Protein AF-A0A358DVA2-F1 (afdb_monomer)

Solvent-accessible surface area (backbone atoms only — not comparable to full-atom values): 3170 Å² total; per-residue (Å²): 110,66,70,58,40,50,52,51,28,50,52,40,47,53,47,70,69,30,64,71,48,58,74,70,47,56,65,74,56,53,53,51,47,49,51,50,30,53,53,31,49,53,53,43,50,54,53,50,53,53,50,52,56,62,72,75,107

Organism: NCBI:txid589873

pLDDT: mean 93.08, std 3.64, range [76.31, 96.25]

Secondary structure (DSSP, 8-state):
-HHHHHHHHHHHHHHHT-HHHHHHS-HHHHHHHHHHHHHHHHHHHHHHHHHHHHHT-

Mean predicted aligned error: 3.41 Å

Sequence (57 aa):
AMEKIEKDVSRTRGKLGNEKFVSNAPEAVIEKERGKLEEGEKALAKLKEQFETIKAL

Radius of gyration: 13.97 Å; Cα contacts (8 Å, |Δi|>4): 29; chains: 1; bounding box: 33×15×40 Å

InterPro domains:
  IPR010978 Class I and II aminoacyl-tRNA synthetase, tRNA-binding arm [SSF46589] (2-54)
  IPR019499 Valyl-tRNA synthetase, tRNA-binding arm [PF10458] (2-54)
  IPR037118 Valyl-tRNA synthetase, tRNA-binding arm superfamily [G3DSA:1.10.287.380] (1-54)

Structure (mmCIF, N/CA/C/O backbone):
data_AF-A0A358DVA2-F1
#
_entry.id   AF-A0A358DVA2-F1
#
loop_
_atom_site.group_PDB
_atom_site.id
_atom_site.type_symbol
_atom_site.label_atom_id
_atom_site.label_alt_id
_atom_site.label_comp_id
_atom_site.label_asym_id
_atom_site.label_entity_id
_atom_site.label_seq_id
_atom_site.pdbx_PDB_ins_code
_atom_site.Cartn_x
_atom_site.Cartn_y
_atom_site.Cartn_z
_atom_site.occupancy
_atom_site.B_iso_or_equiv
_atom_site.auth_seq_id
_atom_site.auth_comp_id
_atom_site.auth_asym_id
_atom_site.auth_atom_id
_atom_site.pdbx_PDB_model_num
ATOM 1 N N . ALA A 1 1 ? -4.442 7.616 9.953 1.00 77.56 1 ALA A N 1
ATOM 2 C CA . ALA A 1 1 ? -3.639 6.401 9.670 1.00 77.56 1 ALA A CA 1
ATOM 3 C C . ALA A 1 1 ? -4.238 5.589 8.520 1.00 77.56 1 ALA A C 1
ATOM 5 O O . ALA A 1 1 ? -3.569 5.432 7.508 1.00 77.56 1 ALA A O 1
ATOM 6 N N . MET A 1 2 ? -5.502 5.165 8.633 1.00 87.06 2 MET A N 1
ATOM 7 C CA . MET A 1 2 ? -6.229 4.413 7.598 1.00 87.06 2 MET A CA 1
ATOM 8 C C . MET A 1 2 ? -6.254 5.110 6.225 1.00 87.06 2 MET A C 1
ATOM 10 O O . MET A 1 2 ? -5.829 4.518 5.242 1.00 87.06 2 MET A O 1
ATOM 14 N N . GLU A 1 3 ? -6.603 6.400 6.171 1.00 90.69 3 GLU A N 1
ATOM 15 C CA . GLU A 1 3 ? -6.632 7.180 4.918 1.00 90.69 3 GLU A CA 1
ATOM 16 C C . GLU A 1 3 ? -5.261 7.269 4.215 1.00 90.69 3 GLU 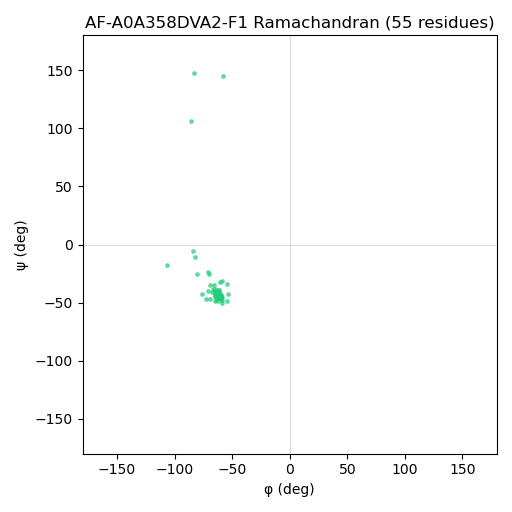A C 1
ATOM 18 O O . GLU A 1 3 ? -5.172 7.305 2.989 1.00 90.69 3 GLU A O 1
ATOM 23 N N . LYS A 1 4 ? -4.163 7.276 4.985 1.00 91.25 4 LYS A N 1
ATOM 24 C CA . LYS A 1 4 ? -2.799 7.305 4.433 1.00 91.25 4 LYS A CA 1
ATOM 25 C C . LYS A 1 4 ? -2.475 5.983 3.736 1.00 91.25 4 LYS A C 1
ATOM 27 O O . LYS A 1 4 ? -2.015 5.993 2.601 1.00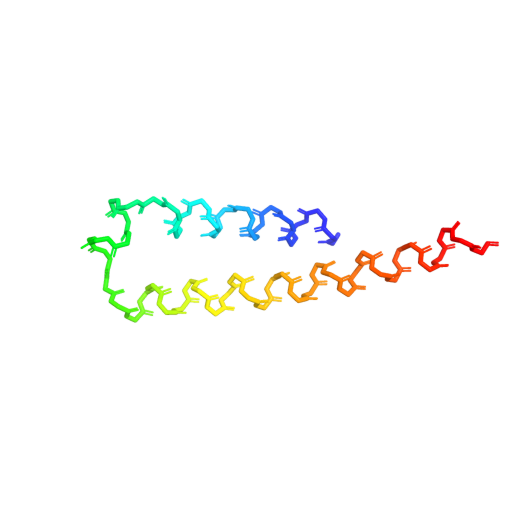 91.25 4 LYS A O 1
ATOM 32 N N . ILE A 1 5 ? -2.775 4.866 4.401 1.00 91.94 5 ILE A N 1
ATOM 33 C CA . ILE A 1 5 ? -2.580 3.520 3.850 1.00 91.94 5 ILE A CA 1
ATOM 34 C C . ILE A 1 5 ? -3.470 3.321 2.620 1.00 91.94 5 ILE A C 1
ATOM 36 O O . ILE A 1 5 ? -3.003 2.825 1.603 1.00 91.94 5 ILE A O 1
ATOM 40 N N . GLU A 1 6 ? -4.721 3.777 2.665 1.00 92.88 6 GLU A N 1
ATOM 41 C CA . GLU A 1 6 ? -5.649 3.682 1.536 1.00 92.88 6 GLU A CA 1
ATOM 42 C C . GLU A 1 6 ? -5.172 4.487 0.317 1.00 92.88 6 GLU A C 1
ATOM 44 O O . GLU A 1 6 ? -5.216 3.991 -0.811 1.00 92.88 6 GLU A O 1
ATOM 49 N N . LYS A 1 7 ? -4.625 5.692 0.531 1.00 95.38 7 LYS A N 1
ATOM 50 C CA . LYS A 1 7 ? -3.988 6.483 -0.534 1.00 95.38 7 LYS A CA 1
ATOM 51 C C . LYS A 1 7 ? -2.768 5.778 -1.126 1.00 95.38 7 LYS A C 1
ATOM 53 O O . LYS A 1 7 ? -2.603 5.788 -2.346 1.00 95.38 7 LYS A O 1
ATOM 58 N N . ASP A 1 8 ? -1.928 5.163 -0.301 1.00 94.00 8 ASP A N 1
ATOM 59 C CA . ASP A 1 8 ? -0.722 4.470 -0.768 1.00 94.00 8 ASP A CA 1
ATOM 60 C C . ASP A 1 8 ? -1.054 3.163 -1.516 1.00 94.00 8 ASP A C 1
ATOM 62 O O . ASP A 1 8 ? -0.490 2.908 -2.585 1.00 94.00 8 ASP A O 1
ATOM 66 N N . VAL A 1 9 ? -2.042 2.397 -1.039 1.00 94.81 9 VAL A N 1
ATOM 67 C CA . VAL A 1 9 ? -2.626 1.238 -1.740 1.00 94.81 9 VAL A CA 1
ATOM 68 C C . VAL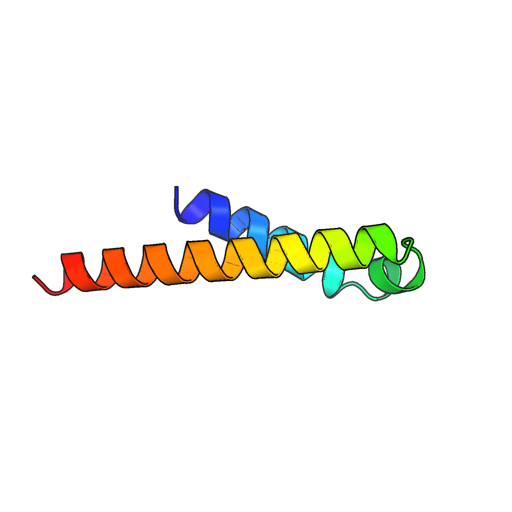 A 1 9 ? -3.192 1.664 -3.091 1.00 94.81 9 VAL A C 1
ATOM 70 O O . VAL A 1 9 ? -2.840 1.084 -4.115 1.00 94.81 9 VAL A O 1
ATOM 73 N N . SER A 1 10 ? -4.006 2.722 -3.123 1.00 95.25 10 SER A N 1
ATOM 74 C CA . SER A 1 10 ? -4.621 3.232 -4.354 1.00 95.25 10 SER A CA 1
ATOM 75 C C . SER A 1 10 ? -3.578 3.650 -5.396 1.00 95.25 10 SER A C 1
ATOM 77 O O . SER A 1 10 ? -3.659 3.256 -6.561 1.00 95.25 10 SER A O 1
ATOM 79 N N . ARG A 1 11 ? -2.527 4.367 -4.978 1.00 95.31 11 ARG A N 1
ATOM 80 C CA . ARG A 1 11 ? -1.414 4.749 -5.862 1.00 95.31 11 ARG A CA 1
ATOM 81 C C . ARG A 1 11 ? -0.680 3.535 -6.418 1.00 95.31 11 ARG A C 1
ATOM 83 O O . ARG A 1 11 ? -0.400 3.490 -7.613 1.00 95.31 11 ARG A O 1
ATOM 90 N N . THR A 1 12 ? -0.365 2.564 -5.566 1.00 94.69 12 THR A N 1
ATOM 91 C CA . THR A 1 12 ? 0.377 1.358 -5.962 1.00 94.69 12 THR A CA 1
ATOM 92 C C . THR A 1 12 ? -0.457 0.490 -6.903 1.00 94.69 12 THR A C 1
ATOM 94 O O . THR A 1 12 ? 0.038 0.048 -7.939 1.00 94.69 12 THR A O 1
ATOM 97 N N . ARG A 1 13 ? -1.757 0.353 -6.624 1.00 94.94 13 ARG A N 1
ATOM 98 C CA . ARG A 1 13 ? -2.728 -0.298 -7.508 1.00 94.94 13 ARG A CA 1
ATOM 99 C C . ARG A 1 13 ? -2.819 0.399 -8.861 1.00 94.94 13 ARG A C 1
ATOM 101 O O . ARG A 1 13 ? -2.807 -0.271 -9.885 1.00 94.94 13 ARG A O 1
ATOM 108 N N . GLY A 1 14 ? -2.846 1.731 -8.875 1.00 95.88 14 GLY A N 1
ATOM 109 C CA . GLY A 1 14 ? -2.854 2.522 -10.107 1.00 95.88 14 GLY A CA 1
ATOM 110 C C . GLY A 1 14 ? -1.599 2.314 -10.960 1.00 95.88 14 GLY A C 1
ATOM 111 O O . GLY A 1 14 ? -1.702 2.195 -12.177 1.00 95.88 14 GLY A O 1
ATOM 112 N N . LYS A 1 15 ? -0.417 2.205 -10.338 1.00 93.62 15 LYS A N 1
ATOM 113 C CA . LYS A 1 15 ? 0.823 1.867 -11.056 1.00 93.62 15 LYS A CA 1
ATOM 114 C C . LYS A 1 15 ? 0.771 0.458 -11.641 1.00 93.62 15 LYS A C 1
ATOM 116 O O . LYS A 1 15 ? 1.063 0.286 -12.816 1.00 93.62 15 LYS A O 1
ATOM 121 N N . LEU A 1 16 ? 0.379 -0.534 -10.843 1.00 93.38 16 LEU A N 1
ATOM 122 C CA . LEU A 1 16 ? 0.323 -1.936 -11.271 1.00 93.38 16 LEU A CA 1
ATOM 123 C C . LEU A 1 16 ? -0.808 -2.227 -12.267 1.00 93.38 16 LEU A C 1
ATOM 125 O O . LEU A 1 16 ? -0.710 -3.185 -13.022 1.00 93.38 16 LEU A O 1
ATOM 129 N N . GLY A 1 17 ? -1.861 -1.410 -12.289 1.00 93.62 17 GLY A N 1
ATOM 130 C CA . GLY A 1 17 ? -2.913 -1.458 -13.307 1.00 93.62 17 GLY A CA 1
ATOM 131 C C . GLY A 1 17 ? -2.557 -0.718 -14.599 1.00 93.62 17 GLY A C 1
ATOM 132 O O . GLY A 1 17 ? -3.266 -0.847 -15.591 1.00 93.62 17 GLY A O 1
ATOM 133 N N . ASN A 1 18 ? -1.473 0.062 -14.612 1.00 95.81 18 ASN A N 1
ATOM 134 C CA . ASN A 1 18 ? -1.009 0.743 -15.813 1.00 95.81 18 ASN A CA 1
ATOM 135 C C . ASN A 1 18 ? -0.105 -0.193 -16.623 1.00 95.81 18 ASN A C 1
ATOM 137 O O . ASN A 1 18 ? 1.059 -0.398 -16.281 1.00 95.81 18 ASN A O 1
ATOM 141 N N . GLU A 1 19 ? -0.615 -0.705 -17.742 1.00 92.62 19 GLU A N 1
ATOM 142 C CA . GLU A 1 19 ? 0.120 -1.606 -18.639 1.00 92.62 19 GLU A CA 1
ATOM 143 C C . GLU A 1 19 ? 1.463 -1.034 -19.104 1.00 92.62 19 GLU A C 1
ATOM 145 O O . GLU A 1 19 ? 2.434 -1.780 -19.231 1.00 92.62 19 GLU A O 1
ATOM 150 N N . LYS A 1 20 ? 1.572 0.292 -19.292 1.00 94.19 20 LYS A N 1
ATOM 151 C CA . LYS A 1 20 ? 2.853 0.927 -19.639 1.00 94.19 20 LYS A CA 1
ATOM 152 C C . LYS A 1 20 ? 3.867 0.813 -18.509 1.00 94.19 20 LYS A C 1
ATOM 154 O O . LYS A 1 20 ? 5.053 0.700 -18.787 1.00 94.19 20 LYS A O 1
ATOM 159 N N . PHE A 1 21 ? 3.435 0.870 -17.255 1.00 93.25 21 PHE A N 1
ATOM 160 C CA . PHE A 1 21 ? 4.329 0.678 -16.118 1.00 93.25 21 PHE A CA 1
ATOM 161 C C . PHE A 1 21 ? 4.726 -0.793 -15.995 1.00 93.25 21 PHE A C 1
ATOM 163 O O . PHE A 1 21 ? 5.911 -1.084 -15.905 1.00 93.25 21 PHE A O 1
ATOM 170 N N . VAL A 1 22 ? 3.763 -1.715 -16.081 1.00 93.25 22 VAL A N 1
ATOM 171 C CA . VAL A 1 22 ? 4.019 -3.163 -15.981 1.00 93.25 22 VAL A CA 1
ATOM 172 C C . VAL A 1 22 ? 4.939 -3.668 -17.090 1.00 93.25 22 VAL A C 1
ATOM 174 O O . VAL A 1 22 ? 5.826 -4.466 -16.822 1.00 93.25 22 VAL A O 1
ATOM 177 N N . SER A 1 23 ? 4.762 -3.172 -18.315 1.00 93.31 23 SER A N 1
ATOM 178 C CA . SER A 1 23 ? 5.530 -3.640 -19.474 1.00 93.31 23 SER A CA 1
ATOM 179 C C . SER A 1 23 ? 6.927 -3.022 -19.574 1.00 93.31 23 SER A C 1
ATOM 181 O O . SER A 1 23 ? 7.800 -3.614 -20.195 1.00 93.31 23 SER A O 1
ATOM 183 N N . ASN A 1 24 ? 7.144 -1.830 -19.001 1.00 95.50 24 ASN A N 1
ATOM 184 C CA . ASN A 1 24 ? 8.426 -1.119 -19.109 1.00 95.50 24 ASN A CA 1
ATOM 185 C C . ASN A 1 24 ? 9.259 -1.140 -17.820 1.00 95.50 24 ASN A C 1
ATOM 187 O O . ASN A 1 24 ? 10.446 -0.818 -17.864 1.00 95.50 24 ASN A O 1
ATOM 191 N N . ALA A 1 25 ? 8.665 -1.446 -16.665 1.00 93.31 25 ALA A N 1
ATOM 192 C CA . ALA A 1 25 ? 9.403 -1.490 -15.411 1.00 93.31 25 ALA A CA 1
ATOM 193 C C . ALA A 1 25 ? 10.110 -2.846 -15.230 1.00 93.31 25 ALA A C 1
ATOM 195 O O . ALA A 1 25 ? 9.572 -3.879 -15.627 1.00 93.31 25 ALA A O 1
ATOM 196 N N . PRO A 1 26 ? 11.287 -2.869 -14.578 1.00 96.25 26 PRO A N 1
ATOM 197 C CA . PRO A 1 26 ? 11.956 -4.116 -14.227 1.00 96.25 26 PRO A CA 1
ATOM 198 C C . PRO A 1 26 ? 11.075 -5.008 -13.349 1.00 96.25 26 PRO A C 1
ATOM 200 O O . PRO A 1 26 ? 10.380 -4.513 -12.458 1.00 96.25 26 PRO A O 1
ATOM 203 N N . GLU A 1 27 ? 11.184 -6.323 -13.528 1.00 92.75 27 GLU A N 1
ATOM 204 C CA . GLU A 1 27 ? 10.421 -7.318 -12.764 1.00 92.75 27 GLU A CA 1
ATOM 205 C C . GLU A 1 27 ? 10.584 -7.135 -11.248 1.00 92.75 27 GLU A C 1
ATOM 207 O O . GLU A 1 27 ? 9.593 -7.068 -10.528 1.00 92.75 27 GLU A O 1
ATOM 212 N N . ALA A 1 28 ? 11.808 -6.876 -10.777 1.00 94.50 28 ALA A N 1
ATOM 213 C CA . ALA A 1 28 ? 12.083 -6.586 -9.368 1.00 94.50 28 ALA A CA 1
ATOM 214 C C . ALA A 1 28 ? 11.317 -5.359 -8.824 1.00 94.50 28 ALA A C 1
ATOM 216 O O . ALA A 1 28 ? 10.978 -5.301 -7.642 1.00 94.50 28 ALA A O 1
ATOM 217 N N . VAL A 1 29 ? 11.033 -4.357 -9.666 1.00 94.81 29 VAL A N 1
ATOM 218 C CA . VAL A 1 29 ? 10.223 -3.189 -9.281 1.00 94.81 29 VAL A CA 1
ATOM 219 C C . VAL A 1 29 ? 8.748 -3.567 -9.231 1.00 94.81 29 VAL A C 1
ATOM 221 O O . VAL A 1 29 ? 8.060 -3.183 -8.288 1.00 94.81 29 VAL A O 1
ATOM 224 N N . ILE A 1 30 ? 8.264 -4.336 -10.207 1.00 94.50 30 ILE A N 1
ATOM 225 C CA . ILE A 1 30 ? 6.881 -4.822 -10.233 1.00 94.50 30 ILE A CA 1
ATOM 226 C C . ILE A 1 30 ? 6.594 -5.714 -9.031 1.00 94.50 30 ILE A C 1
ATOM 228 O O . ILE A 1 30 ? 5.590 -5.510 -8.354 1.00 94.50 30 ILE A O 1
ATOM 232 N N . GLU A 1 31 ? 7.482 -6.650 -8.725 1.00 95.38 31 GLU A N 1
ATOM 233 C CA . GLU A 1 31 ? 7.357 -7.548 -7.584 1.00 95.38 31 GLU A CA 1
ATOM 234 C C . GLU A 1 31 ? 7.393 -6.775 -6.261 1.00 95.38 31 GLU A C 1
ATOM 236 O O . GLU A 1 31 ? 6.532 -6.970 -5.402 1.00 95.38 31 GLU A O 1
ATOM 241 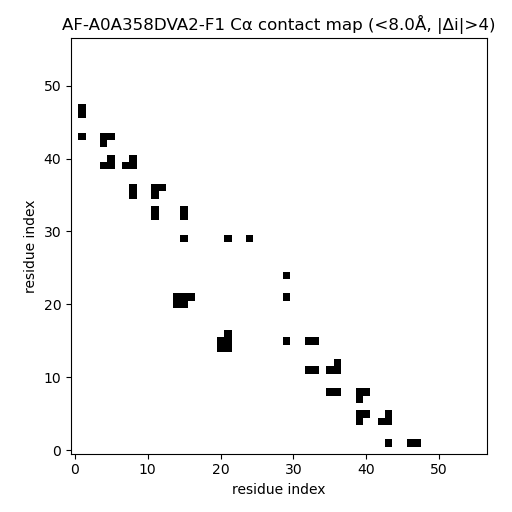N N . LYS A 1 32 ? 8.292 -5.790 -6.134 1.00 95.19 32 LYS A N 1
ATOM 242 C CA . LYS A 1 32 ? 8.331 -4.901 -4.967 1.00 95.19 32 LYS A CA 1
ATOM 243 C C . LYS A 1 32 ? 7.050 -4.083 -4.802 1.00 95.19 32 LYS A C 1
ATOM 245 O O . LYS A 1 32 ? 6.560 -3.941 -3.684 1.00 95.19 32 LYS A O 1
ATOM 250 N N . GLU A 1 33 ? 6.507 -3.511 -5.876 1.00 95.50 33 GLU A N 1
ATOM 251 C CA . GLU A 1 33 ? 5.247 -2.762 -5.799 1.00 95.50 33 GLU A CA 1
ATOM 252 C C . GLU A 1 33 ? 4.059 -3.701 -5.522 1.00 95.50 33 GLU A C 1
ATOM 254 O O . GLU A 1 33 ? 3.166 -3.322 -4.769 1.00 95.50 33 GLU A O 1
ATOM 259 N N . ARG A 1 34 ? 4.057 -4.938 -6.041 1.00 94.94 34 ARG A N 1
ATOM 260 C CA . ARG A 1 34 ? 3.044 -5.959 -5.708 1.00 94.94 34 ARG A CA 1
ATOM 261 C C . ARG A 1 34 ? 3.084 -6.333 -4.230 1.00 94.94 34 ARG A C 1
ATOM 263 O O . ARG A 1 34 ? 2.037 -6.318 -3.591 1.00 94.94 34 ARG A O 1
ATOM 270 N N . GLY A 1 35 ? 4.273 -6.566 -3.674 1.00 96.00 35 GLY A N 1
ATOM 271 C CA . GLY A 1 35 ? 4.444 -6.830 -2.243 1.00 96.00 35 GLY A CA 1
ATOM 272 C C . GLY A 1 35 ? 3.933 -5.674 -1.380 1.00 96.00 35 GLY A C 1
ATOM 273 O O . GLY A 1 35 ? 3.148 -5.885 -0.460 1.00 96.00 35 GLY A O 1
ATOM 274 N N . LYS A 1 36 ? 4.273 -4.426 -1.736 1.00 94.62 36 LYS A N 1
ATOM 275 C CA . LYS A 1 36 ? 3.739 -3.238 -1.044 1.00 94.62 36 LYS A CA 1
ATOM 276 C C . LYS A 1 36 ? 2.220 -3.125 -1.135 1.00 94.62 36 LYS A C 1
ATOM 278 O O . LYS A 1 36 ? 1.590 -2.689 -0.173 1.00 94.62 36 LYS A O 1
ATOM 283 N N . LEU A 1 37 ? 1.640 -3.453 -2.292 1.00 95.12 37 LEU A N 1
ATOM 284 C CA . LEU A 1 37 ? 0.193 -3.435 -2.469 1.00 95.12 37 LEU A CA 1
ATOM 285 C C . LEU A 1 37 ? -0.463 -4.448 -1.527 1.00 95.12 37 LEU A C 1
ATOM 287 O O . LEU A 1 37 ? -1.379 -4.081 -0.799 1.00 95.12 37 LEU A O 1
ATOM 291 N N . GLU A 1 38 ? 0.047 -5.677 -1.491 1.00 95.81 38 GLU A N 1
ATOM 292 C CA . GLU A 1 38 ? -0.479 -6.744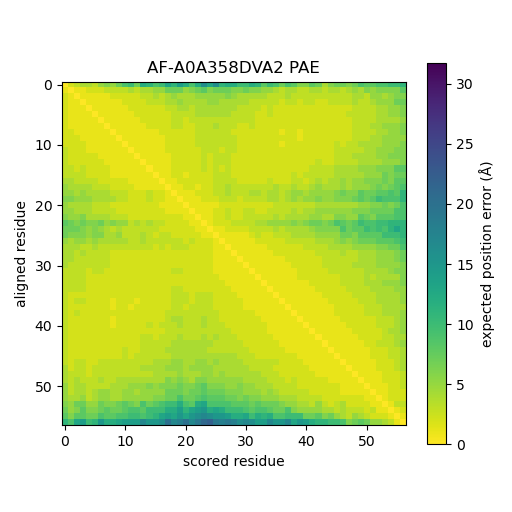 -0.640 1.00 95.81 38 GLU A CA 1
ATOM 293 C C . GLU A 1 38 ? -0.356 -6.408 0.856 1.00 95.81 38 GLU A C 1
ATOM 295 O O . GLU A 1 38 ? -1.321 -6.545 1.611 1.00 95.81 38 GLU A O 1
ATOM 300 N N . GLU A 1 39 ? 0.805 -5.921 1.300 1.00 95.19 39 GLU A N 1
ATOM 301 C CA . GLU A 1 39 ? 1.012 -5.480 2.685 1.00 95.19 39 GLU A CA 1
ATOM 302 C C . GLU A 1 39 ? 0.076 -4.325 3.061 1.00 95.19 39 GLU A C 1
ATOM 304 O O . GLU A 1 39 ? -0.533 -4.332 4.136 1.00 95.19 39 GLU A O 1
ATOM 309 N N . GLY A 1 40 ? -0.074 -3.348 2.164 1.00 94.88 40 GLY A N 1
ATOM 310 C CA . GLY A 1 40 ? -0.970 -2.215 2.351 1.00 94.88 40 GLY A CA 1
ATOM 311 C C . GLY A 1 40 ? -2.437 -2.637 2.435 1.00 94.88 40 GLY A C 1
ATOM 312 O O . GLY A 1 40 ? -3.156 -2.163 3.315 1.00 94.88 40 GLY A O 1
ATOM 313 N N . GLU A 1 41 ? -2.883 -3.553 1.571 1.00 94.56 41 GLU A N 1
ATOM 314 C CA . GLU A 1 41 ? -4.247 -4.090 1.588 1.00 94.56 41 GLU A CA 1
ATOM 315 C C . GLU A 1 41 ? -4.525 -4.884 2.872 1.00 94.56 41 GLU A C 1
ATOM 317 O O . GLU A 1 41 ? -5.565 -4.669 3.498 1.00 94.56 41 GLU A O 1
ATOM 322 N N . LYS A 1 42 ? -3.579 -5.713 3.337 1.00 95.81 42 LYS A N 1
ATOM 323 C CA . LYS A 1 42 ? -3.689 -6.429 4.623 1.00 95.81 42 LYS A CA 1
ATOM 324 C C . LYS A 1 42 ? -3.791 -5.468 5.809 1.00 95.81 42 LYS A C 1
ATOM 326 O O . LYS A 1 42 ? -4.653 -5.637 6.672 1.00 95.81 42 LYS A O 1
ATOM 331 N N . ALA A 1 43 ? -2.939 -4.443 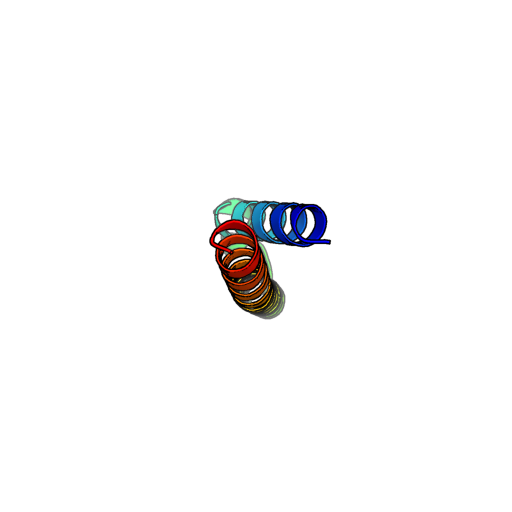5.854 1.00 94.38 43 ALA A N 1
ATOM 332 C CA . ALA A 1 43 ? -2.971 -3.439 6.916 1.00 94.38 43 ALA A CA 1
ATOM 333 C C . ALA A 1 43 ? -4.281 -2.634 6.902 1.00 94.38 43 ALA A C 1
ATOM 335 O O . ALA A 1 43 ? -4.863 -2.377 7.959 1.00 94.38 43 ALA A O 1
ATOM 336 N N . LEU A 1 44 ? -4.764 -2.268 5.711 1.00 94.06 44 LEU A N 1
ATOM 337 C CA . LEU A 1 44 ? -6.024 -1.553 5.538 1.00 94.06 44 LEU A CA 1
ATOM 338 C C . LEU A 1 44 ? -7.218 -2.402 5.982 1.00 94.06 44 LEU A C 1
ATOM 340 O O . LEU A 1 44 ? -8.081 -1.892 6.692 1.00 94.06 44 LEU A O 1
ATOM 344 N N . ALA A 1 45 ? -7.254 -3.681 5.602 1.00 94.50 45 ALA A N 1
ATOM 345 C CA . ALA A 1 45 ? -8.306 -4.611 6.000 1.00 94.50 45 ALA A CA 1
ATOM 346 C C . ALA A 1 45 ? -8.382 -4.744 7.526 1.00 94.50 45 ALA A C 1
ATOM 348 O O . ALA A 1 45 ? -9.452 -4.557 8.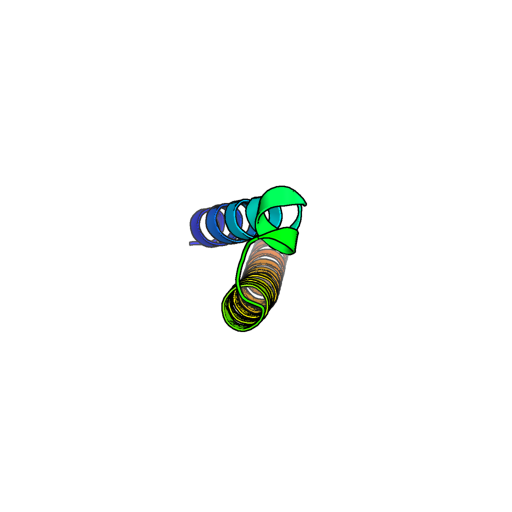100 1.00 94.50 45 ALA A O 1
ATOM 349 N N . LYS A 1 46 ? -7.235 -4.939 8.191 1.00 93.94 46 LYS A N 1
ATOM 350 C CA . LYS A 1 46 ? -7.162 -5.021 9.657 1.00 93.94 46 LYS A CA 1
ATOM 351 C C . LYS A 1 46 ? -7.650 -3.741 10.343 1.00 93.94 46 LYS A C 1
ATOM 353 O O . LYS A 1 46 ? -8.370 -3.806 11.333 1.00 93.94 46 LYS A O 1
ATOM 358 N N . LEU A 1 47 ? -7.272 -2.571 9.824 1.00 92.31 47 LEU A N 1
ATOM 359 C CA . LEU A 1 47 ? -7.733 -1.285 10.359 1.00 92.31 47 LEU A CA 1
ATOM 360 C C . LEU A 1 47 ? -9.239 -1.082 10.166 1.00 92.31 47 LEU A C 1
ATOM 362 O O . LEU A 1 47 ? -9.896 -0.576 11.073 1.00 92.31 47 LEU A O 1
ATOM 366 N N . LYS A 1 48 ? -9.783 -1.483 9.011 1.00 91.62 48 LYS A N 1
ATOM 367 C CA . LYS A 1 48 ? -11.226 -1.429 8.738 1.00 91.62 48 LYS A CA 1
ATOM 368 C C . LYS A 1 48 ? -11.997 -2.363 9.669 1.00 91.62 48 LYS A C 1
ATOM 370 O O . LYS A 1 48 ? -12.978 -1.936 10.259 1.00 91.62 48 LYS A O 1
ATOM 375 N N . GLU A 1 49 ? -11.516 -3.586 9.869 1.00 93.19 49 GLU A N 1
ATOM 376 C CA . GLU A 1 49 ? -12.114 -4.552 10.799 1.00 93.19 49 GLU A CA 1
ATOM 377 C C . GLU A 1 49 ? -12.143 -4.024 12.243 1.00 93.19 49 GLU A C 1
ATOM 379 O O . GLU A 1 49 ? -13.181 -4.061 12.904 1.00 93.19 49 GLU A O 1
ATOM 384 N N . GLN A 1 50 ? -11.028 -3.461 12.720 1.00 91.88 50 GLN A N 1
ATOM 385 C CA . GLN A 1 50 ? -10.961 -2.830 14.041 1.00 91.88 50 GLN A CA 1
ATOM 386 C C . GLN A 1 50 ? -11.929 -1.649 14.162 1.00 91.88 50 GLN A C 1
ATOM 388 O O . GLN A 1 50 ? -12.601 -1.507 15.182 1.00 91.88 50 GLN A O 1
ATOM 393 N N . PHE A 1 51 ? -12.014 -0.811 13.1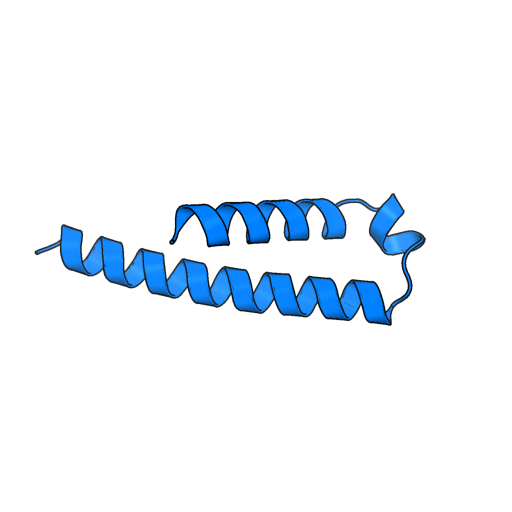26 1.00 91.56 51 PHE A N 1
ATOM 394 C CA . PHE A 1 51 ? -12.918 0.335 13.106 1.00 91.56 51 PHE A CA 1
ATOM 395 C C . PHE A 1 51 ? -14.390 -0.091 13.152 1.00 91.56 51 PHE A C 1
ATOM 397 O O . PHE A 1 51 ? -15.147 0.442 13.960 1.00 91.56 51 PHE A O 1
ATOM 404 N N . GLU A 1 52 ? -14.787 -1.072 12.341 1.00 92.06 52 GLU A N 1
ATOM 405 C CA . GLU A 1 52 ? -16.159 -1.593 12.338 1.00 92.06 52 GLU A CA 1
ATOM 406 C C . GLU A 1 52 ? -16.507 -2.276 13.665 1.00 92.06 52 GLU A C 1
ATOM 408 O O . GLU A 1 52 ? -17.601 -2.071 14.181 1.00 92.06 52 GLU A O 1
ATOM 413 N N . THR A 1 53 ? -15.564 -3.004 14.273 1.00 92.25 53 THR A N 1
ATOM 414 C CA . THR A 1 53 ? -15.759 -3.608 15.603 1.00 92.25 53 THR A CA 1
ATOM 415 C C . THR A 1 53 ? -16.039 -2.543 16.662 1.00 92.25 53 THR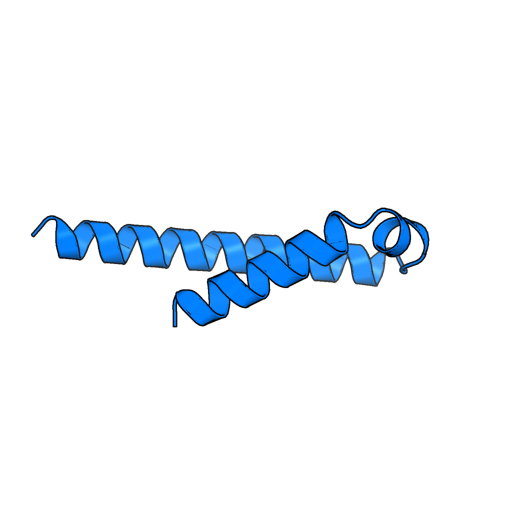 A C 1
ATOM 417 O O . THR A 1 53 ? -16.967 -2.694 17.447 1.00 92.25 53 THR A O 1
ATOM 420 N N . ILE A 1 54 ? -15.270 -1.448 16.674 1.00 90.88 54 ILE A N 1
ATOM 421 C CA . ILE A 1 54 ? -15.477 -0.336 17.615 1.00 90.88 54 ILE A CA 1
ATOM 422 C C . ILE A 1 54 ? -16.805 0.376 17.343 1.00 90.88 54 ILE A C 1
ATOM 424 O O . ILE A 1 54 ? -17.480 0.775 18.280 1.00 90.88 54 ILE A O 1
ATOM 428 N N . LYS A 1 55 ? -17.181 0.547 16.074 1.00 89.44 55 LYS A N 1
ATOM 429 C CA . LYS A 1 55 ? -18.428 1.213 15.677 1.00 89.44 55 LYS A CA 1
ATOM 430 C C . LYS A 1 55 ? -19.682 0.393 16.007 1.00 89.44 55 LYS A C 1
ATOM 432 O O . LYS A 1 55 ? -20.760 0.966 16.121 1.00 89.44 55 LYS A O 1
ATOM 437 N N . ALA A 1 56 ? -19.551 -0.928 16.096 1.00 87.69 56 ALA A N 1
ATOM 438 C CA . ALA A 1 56 ? -20.637 -1.844 16.434 1.00 87.69 56 ALA A CA 1
ATOM 439 C C . ALA A 1 56 ? -20.880 -1.994 17.951 1.00 87.69 56 ALA A C 1
ATOM 441 O O . ALA A 1 56 ? -21.829 -2.681 18.331 1.00 87.69 56 ALA A O 1
ATOM 442 N N . LEU A 1 57 ? -20.033 -1.384 18.792 1.00 76.31 57 LEU A N 1
ATOM 443 C CA . LEU A 1 57 ? -20.181 -1.296 20.252 1.00 76.31 57 LEU A CA 1
ATOM 444 C C . LEU A 1 57 ? -20.919 -0.013 20.653 1.00 76.31 57 LEU A C 1
ATOM 446 O O . LEU A 1 57 ? -21.704 -0.091 21.622 1.00 76.31 57 LEU A O 1
#

Foldseek 3Di:
DLVVLVVLLVVLVVQLPDPVNVVPPDPVVNVVSVVSNVVSVVVNVVVVVVVVVVVVD

Nearest PDB structures (foldseek):
  3hai-assembly1_B  TM=8.066E-01  e=2.885E+00  Homo sapiens
  2js5-assembly1_B  TM=7.848E-01  e=4.277E+00  Methylococcus capsulatus
  2y3b-assembly1_A-2  TM=7.486E-01  e=3.290E+00  Cupriavidus metallidurans CH34